Protein AF-A0A3C0GE06-F1 (afdb_monomer)

Mean predicted aligned error: 2.76 Å

Radius of gyration: 11.68 Å; Cα contacts (8 Å, |Δi|>4): 54; chains: 1; bounding box: 26×11×32 Å

Solvent-accessible surface area (backbone atoms only — not comparable to full-atom values): 2709 Å² total; per-residue (Å²): 102,48,78,44,71,61,47,65,42,70,58,91,93,44,75,38,31,82,38,68,70,46,78,45,58,71,95,62,89,84,82,76,82,81,62,92,83,56,48,104

Structure (mmCIF, N/CA/C/O backbone):
data_AF-A0A3C0GE06-F1
#
_entry.id   AF-A0A3C0GE06-F1
#
loop_
_atom_site.group_PDB
_atom_site.id
_atom_site.type_symbol
_atom_site.label_atom_id
_atom_site.label_alt_id
_atom_site.label_comp_id
_atom_site.label_asym_id
_atom_site.label_entity_id
_atom_site.label_seq_id
_atom_site.pdbx_PDB_ins_code
_atom_site.Cartn_x
_atom_site.Cartn_y
_atom_site.Cartn_z
_atom_site.occupancy
_atom_site.B_iso_or_equiv
_atom_site.auth_seq_id
_atom_site.auth_comp_id
_atom_site.auth_asym_id
_atom_site.auth_atom_id
_atom_site.pdbx_PDB_model_num
ATOM 1 N N . MET A 1 1 ? -12.163 4.166 9.853 1.00 92.19 1 MET A N 1
ATOM 2 C CA . MET A 1 1 ? -12.018 2.907 9.105 1.00 92.19 1 MET A CA 1
ATOM 3 C C . MET A 1 1 ? -11.682 3.274 7.676 1.00 92.19 1 MET A C 1
ATOM 5 O O . MET A 1 1 ? -12.393 4.096 7.109 1.00 92.19 1 MET A O 1
ATOM 9 N N . ILE A 1 2 ? -10.575 2.756 7.153 1.00 97.44 2 ILE A N 1
ATOM 10 C CA . ILE A 1 2 ? -1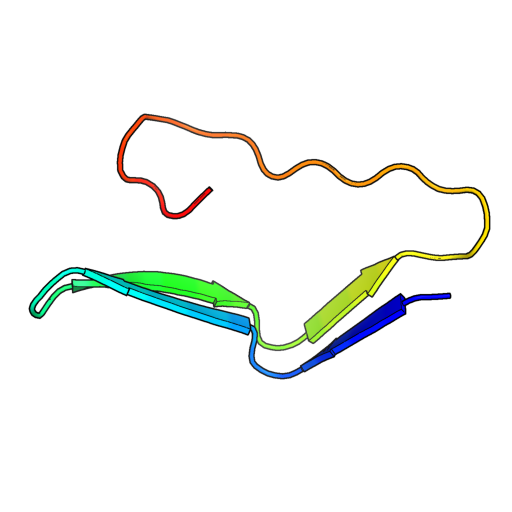0.153 2.942 5.760 1.00 97.44 2 ILE A CA 1
ATOM 11 C C . ILE A 1 2 ? -10.219 1.573 5.091 1.00 97.44 2 ILE A C 1
ATOM 13 O O . ILE A 1 2 ? -9.690 0.608 5.635 1.00 97.44 2 ILE A O 1
ATOM 17 N N . THR A 1 3 ? -10.852 1.499 3.927 1.00 97.50 3 THR A N 1
ATOM 18 C CA . THR A 1 3 ? -10.891 0.305 3.080 1.00 97.50 3 THR A CA 1
ATOM 19 C C . THR A 1 3 ? -10.299 0.652 1.724 1.00 97.50 3 THR A C 1
ATOM 21 O O . THR A 1 3 ? -10.602 1.701 1.152 1.00 97.50 3 THR A O 1
ATOM 24 N N . ILE A 1 4 ? -9.411 -0.201 1.228 1.00 97.50 4 ILE A N 1
ATOM 25 C CA . ILE A 1 4 ? -8.760 -0.050 -0.069 1.00 97.50 4 ILE A CA 1
ATOM 26 C C . ILE A 1 4 ? -8.922 -1.369 -0.808 1.00 97.50 4 ILE A C 1
ATOM 28 O O . ILE A 1 4 ? -8.510 -2.415 -0.313 1.00 97.50 4 ILE A O 1
ATOM 32 N N . GLU A 1 5 ? -9.507 -1.304 -1.994 1.00 98.12 5 GLU A N 1
ATOM 33 C CA . GLU A 1 5 ? -9.672 -2.449 -2.881 1.00 98.12 5 GLU A CA 1
ATOM 34 C C . GLU A 1 5 ? -8.698 -2.314 -4.053 1.00 98.12 5 GLU A C 1
ATOM 36 O O . GLU A 1 5 ? -8.518 -1.226 -4.607 1.00 98.12 5 GLU A O 1
ATOM 41 N N . ASN A 1 6 ? -8.076 -3.424 -4.436 1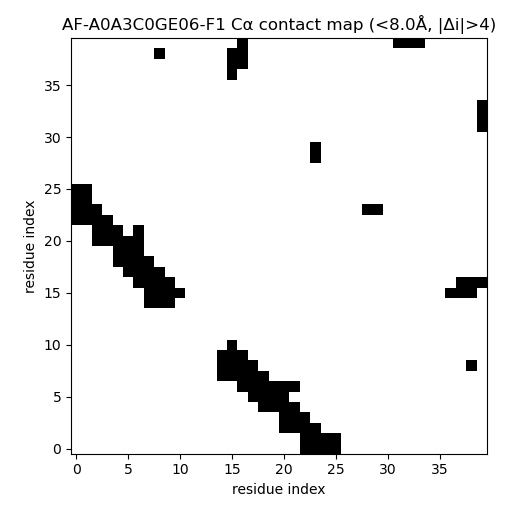.00 97.62 6 ASN A N 1
ATOM 42 C CA . ASN A 1 6 ? -7.181 -3.554 -5.585 1.00 97.62 6 ASN A CA 1
ATOM 43 C C . ASN A 1 6 ? -6.018 -2.540 -5.593 1.00 97.62 6 ASN A C 1
ATOM 45 O O . ASN A 1 6 ? -5.680 -1.948 -6.624 1.00 97.62 6 ASN A O 1
ATOM 49 N N . LEU A 1 7 ? -5.375 -2.348 -4.438 1.00 95.62 7 LEU A N 1
ATOM 50 C CA . LEU A 1 7 ? -4.184 -1.515 -4.306 1.00 95.62 7 LEU A CA 1
ATOM 51 C C . LEU A 1 7 ? -3.019 -2.140 -5.077 1.00 95.62 7 LEU A C 1
ATOM 53 O O . LEU A 1 7 ? -2.474 -3.176 -4.699 1.00 95.62 7 LEU A O 1
ATOM 57 N N . SER A 1 8 ? -2.590 -1.470 -6.141 1.00 95.25 8 SER A N 1
ATOM 58 C CA . SER A 1 8 ? -1.471 -1.918 -6.960 1.00 95.25 8 SER A CA 1
ATOM 59 C C . SER A 1 8 ? -0.464 -0.806 -7.223 1.00 95.25 8 SER A C 1
ATOM 61 O O . SER A 1 8 ? -0.790 0.383 -7.249 1.00 95.25 8 SER A O 1
ATOM 63 N N . LYS A 1 9 ? 0.795 -1.200 -7.424 1.00 93.19 9 LYS A N 1
ATOM 64 C CA . LYS A 1 9 ? 1.873 -0.300 -7.836 1.00 93.19 9 LYS A CA 1
ATOM 65 C C . LYS A 1 9 ? 2.730 -0.977 -8.889 1.00 93.19 9 LYS A C 1
ATOM 67 O O . LYS A 1 9 ? 3.186 -2.102 -8.698 1.00 93.19 9 LYS A O 1
ATOM 72 N N . ILE A 1 10 ? 2.970 -0.260 -9.982 1.00 94.38 10 ILE A N 1
ATOM 73 C CA . ILE A 1 10 ? 3.775 -0.718 -11.113 1.00 94.38 10 ILE A CA 1
ATOM 74 C C . ILE A 1 10 ? 4.900 0.293 -11.354 1.00 94.38 10 ILE A C 1
ATOM 76 O O . ILE A 1 10 ? 4.658 1.502 -11.379 1.00 94.38 10 ILE A O 1
ATOM 80 N N . TYR A 1 11 ? 6.123 -0.209 -11.526 1.00 92.06 11 TYR A N 1
ATOM 81 C CA . TYR A 1 11 ? 7.281 0.548 -12.000 1.00 92.06 11 TYR A CA 1
ATOM 82 C C . TYR A 1 11 ? 7.743 -0.038 -13.335 1.00 92.06 11 TYR A C 1
ATOM 84 O O . TYR A 1 11 ? 8.190 -1.182 -13.403 1.00 92.06 11 TYR A O 1
ATOM 92 N N . GLY A 1 12 ? 7.628 0.745 -14.410 1.00 92.25 12 GLY A N 1
ATOM 93 C CA . GLY A 1 12 ? 7.898 0.258 -15.763 1.00 92.25 12 GLY A CA 1
ATOM 94 C C . GLY A 1 12 ? 6.987 -0.920 -16.108 1.00 92.25 12 GLY A C 1
ATOM 95 O O . GLY A 1 12 ? 5.768 -0.783 -16.087 1.00 92.25 12 GLY A O 1
ATOM 96 N N . SER A 1 13 ? 7.581 -2.077 -16.398 1.00 94.00 13 SER A N 1
ATOM 97 C CA . SER A 1 13 ? 6.863 -3.327 -1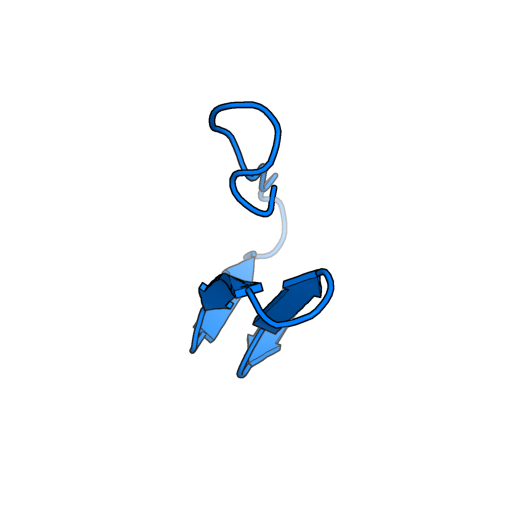6.672 1.00 94.00 13 SER A CA 1
ATOM 98 C C . SER A 1 13 ? 6.660 -4.220 -15.442 1.00 94.00 13 SER A C 1
ATOM 100 O O . SER A 1 13 ? 6.054 -5.281 -15.566 1.00 94.00 13 SER A O 1
ATOM 102 N N . GLN A 1 14 ? 7.183 -3.847 -14.270 1.00 92.06 14 GLN A N 1
ATOM 103 C CA . GLN A 1 14 ? 7.138 -4.682 -13.071 1.00 92.06 14 GLN A CA 1
ATOM 104 C C . GLN A 1 14 ? 6.054 -4.203 -12.104 1.00 92.06 14 GLN A C 1
ATOM 106 O O . GLN A 1 14 ? 6.097 -3.075 -11.609 1.00 92.06 14 GLN A O 1
ATOM 111 N N . GLN A 1 15 ? 5.114 -5.089 -11.773 1.00 93.69 15 GLN A N 1
ATOM 112 C CA . GLN A 1 15 ? 4.204 -4.890 -10.650 1.00 93.69 15 GLN A CA 1
ATOM 113 C C . GLN A 1 15 ? 4.943 -5.191 -9.343 1.00 93.69 15 GLN A C 1
ATOM 115 O O . GLN A 1 15 ? 5.408 -6.308 -9.126 1.00 93.69 15 GLN A O 1
ATOM 120 N N . VAL A 1 16 ? 5.080 -4.177 -8.492 1.00 93.75 16 VAL A N 1
ATOM 121 C CA . VAL A 1 16 ? 5.800 -4.274 -7.213 1.00 93.75 16 VAL A CA 1
ATOM 122 C C . VAL A 1 16 ? 4.866 -4.368 -6.012 1.00 93.75 16 VAL A C 1
ATOM 124 O O . VAL A 1 16 ? 5.294 -4.809 -4.956 1.00 93.75 16 VAL A O 1
ATOM 127 N N . LEU A 1 17 ? 3.601 -3.976 -6.166 1.00 94.06 17 LEU A N 1
ATOM 128 C CA . LEU A 1 17 ? 2.572 -4.128 -5.143 1.00 94.06 17 LEU A CA 1
ATOM 129 C C . LEU A 1 17 ? 1.291 -4.637 -5.798 1.00 94.06 17 LEU A C 1
ATOM 131 O O . LEU A 1 17 ? 0.877 -4.117 -6.840 1.00 94.06 17 LEU A O 1
ATOM 135 N N . ASN A 1 18 ? 0.677 -5.639 -5.178 1.00 95.00 18 ASN A N 1
ATOM 136 C CA . ASN A 1 18 ? -0.643 -6.136 -5.534 1.00 95.00 18 ASN A CA 1
ATOM 137 C C . ASN A 1 18 ? -1.362 -6.606 -4.267 1.00 95.00 18 ASN A C 1
ATOM 139 O O . ASN A 1 18 ? -1.046 -7.671 -3.738 1.00 95.00 18 ASN A O 1
ATOM 143 N N . ILE A 1 19 ? -2.283 -5.795 -3.760 1.00 95.44 19 ILE A N 1
ATOM 144 C CA . ILE A 1 19 ? -3.104 -6.098 -2.590 1.00 95.44 19 ILE A CA 1
ATOM 145 C C . ILE A 1 19 ? -4.564 -5.997 -3.021 1.00 95.44 19 ILE A C 1
ATOM 147 O O . ILE A 1 19 ? -5.050 -4.915 -3.337 1.00 95.44 19 ILE A O 1
ATOM 151 N N . GLU A 1 20 ? -5.264 -7.128 -3.025 1.00 97.44 20 GLU A N 1
ATOM 152 C CA . GLU A 1 20 ? -6.675 -7.184 -3.427 1.00 97.44 20 GLU A CA 1
ATOM 153 C C . GLU A 1 20 ? -7.574 -6.423 -2.452 1.00 97.44 20 GLU A C 1
ATOM 155 O O . GLU A 1 20 ? -8.449 -5.684 -2.883 1.00 97.44 20 GLU A O 1
ATOM 160 N N . ASN A 1 21 ? -7.337 -6.555 -1.144 1.00 97.50 21 ASN A N 1
ATOM 161 C CA . ASN A 1 21 ? -8.102 -5.867 -0.107 1.00 97.50 21 ASN A CA 1
ATOM 162 C C . ASN A 1 21 ? -7.191 -5.472 1.059 1.00 97.50 21 ASN A C 1
ATOM 164 O O . ASN A 1 21 ? -6.438 -6.300 1.576 1.00 97.50 21 ASN A O 1
ATOM 168 N N . LEU A 1 22 ? -7.279 -4.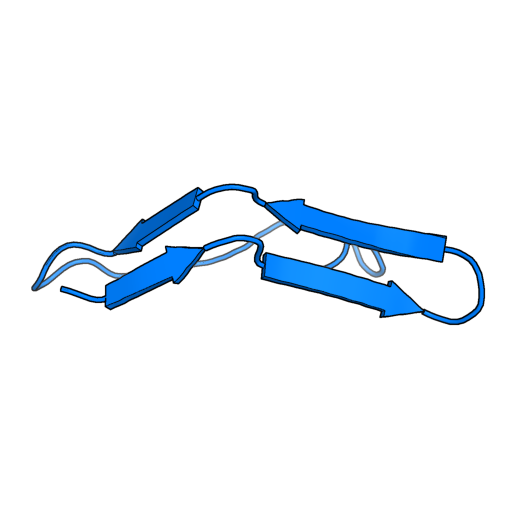213 1.488 1.00 96.62 22 LEU A N 1
ATOM 169 C CA . LEU A 1 22 ? -6.615 -3.686 2.676 1.00 96.62 22 LEU A CA 1
ATOM 170 C C . LEU A 1 22 ? -7.625 -2.921 3.527 1.00 96.62 22 LEU A C 1
ATOM 172 O O . LEU A 1 22 ? -8.211 -1.932 3.089 1.00 96.62 22 LEU A O 1
ATOM 176 N N . GLU A 1 23 ? -7.782 -3.356 4.770 1.00 97.31 23 GLU A N 1
ATOM 177 C CA . GLU A 1 23 ? -8.613 -2.693 5.764 1.00 97.31 23 GLU A CA 1
ATOM 178 C C . GLU A 1 23 ? -7.737 -2.150 6.894 1.00 97.31 23 GLU A C 1
ATOM 180 O O . GLU A 1 23 ? -6.882 -2.850 7.435 1.00 97.31 23 GLU A O 1
ATOM 185 N N . ILE A 1 24 ? -7.965 -0.889 7.256 1.00 97.31 24 ILE A N 1
ATOM 186 C CA . ILE A 1 24 ? -7.343 -0.234 8.403 1.00 97.31 24 ILE A CA 1
ATOM 187 C C . ILE A 1 24 ? -8.472 0.197 9.352 1.00 97.31 24 ILE A C 1
ATOM 189 O O . ILE A 1 24 ? -9.159 1.203 9.100 1.00 97.31 24 ILE A O 1
ATOM 193 N N . PRO A 1 25 ? -8.704 -0.555 10.444 1.00 97.44 25 PRO A N 1
ATOM 194 C CA . PRO A 1 25 ? -9.715 -0.222 11.438 1.00 97.44 25 PRO A CA 1
ATOM 195 C C . PRO A 1 25 ? -9.467 1.138 12.097 1.00 97.44 25 PRO A C 1
ATOM 197 O O . PRO A 1 25 ? -8.344 1.639 12.174 1.00 97.44 25 PR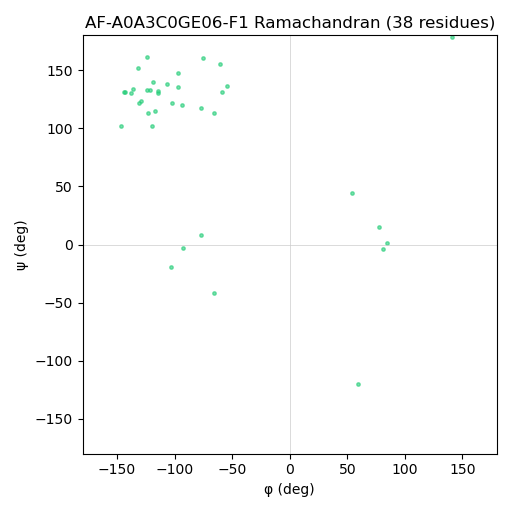O A O 1
ATOM 200 N N . THR A 1 26 ? -10.532 1.759 12.604 1.00 97.81 26 THR A N 1
ATOM 201 C CA . THR A 1 26 ? -10.415 3.026 13.339 1.00 97.81 26 THR A CA 1
ATOM 202 C C . THR A 1 26 ? -9.507 2.858 14.560 1.00 97.81 26 THR A C 1
ATOM 204 O O . THR A 1 26 ? -9.691 1.936 15.348 1.00 97.81 26 THR A O 1
ATOM 207 N N . GLY A 1 27 ? -8.550 3.773 14.730 1.00 97.38 27 GLY A N 1
ATOM 208 C CA . GLY A 1 27 ? -7.623 3.771 15.866 1.00 97.38 27 GLY A CA 1
ATOM 209 C C . GLY A 1 27 ? -6.397 2.871 15.697 1.00 97.38 27 GLY A C 1
ATOM 210 O O . GLY A 1 27 ? -5.574 2.823 16.606 1.00 97.38 27 GLY A O 1
ATOM 211 N N . GLN A 1 28 ? -6.244 2.189 14.557 1.00 96.81 28 GLN A N 1
ATOM 212 C CA . GLN A 1 28 ? -5.036 1.425 14.252 1.00 96.81 28 GLN A CA 1
ATOM 213 C C . GLN A 1 28 ? -4.061 2.204 13.369 1.00 96.81 28 GLN A C 1
ATOM 215 O O . GLN A 1 28 ? -4.456 2.977 12.496 1.00 96.81 28 GLN A O 1
ATOM 220 N N . SER A 1 29 ? -2.775 1.939 13.585 1.00 94.25 29 SER A N 1
ATOM 221 C CA . SER A 1 29 ? -1.693 2.367 12.703 1.00 94.25 29 SER A CA 1
ATOM 222 C C . SER A 1 29 ? -1.323 1.224 11.768 1.00 94.25 29 SER A C 1
ATOM 224 O O . SER A 1 29 ? -1.162 0.087 12.207 1.00 94.25 29 SER A O 1
ATOM 226 N N . PHE A 1 30 ? -1.145 1.539 10.490 1.00 94.69 30 PHE A N 1
ATOM 227 C CA . PHE A 1 30 ? -0.730 0.591 9.463 1.00 94.69 30 PHE A CA 1
ATOM 228 C C . PHE A 1 30 ? 0.606 1.028 8.858 1.00 94.69 30 PHE A C 1
ATOM 230 O O . PHE A 1 30 ? 0.819 2.216 8.614 1.00 94.69 30 PHE A O 1
ATOM 237 N N . GLY A 1 31 ? 1.496 0.068 8.605 1.00 93.69 31 GLY A N 1
ATOM 238 C CA . GLY A 1 31 ? 2.778 0.305 7.952 1.00 93.69 31 GLY A CA 1
ATOM 239 C C . GLY A 1 31 ? 3.147 -0.851 7.031 1.00 93.69 31 GLY A C 1
ATOM 240 O O . GLY A 1 31 ? 3.099 -2.011 7.436 1.00 93.69 31 GLY A O 1
ATOM 241 N N . LEU A 1 32 ? 3.543 -0.525 5.802 1.00 92.44 32 LEU A N 1
ATOM 242 C CA . LEU A 1 32 ? 4.041 -1.485 4.822 1.00 92.44 32 LEU A CA 1
ATOM 243 C C . LEU A 1 32 ? 5.577 -1.538 4.910 1.00 92.44 32 LEU A C 1
ATOM 245 O O . LEU A 1 32 ? 6.243 -0.517 4.745 1.00 92.44 32 LEU A O 1
ATOM 249 N N . VAL A 1 33 ? 6.150 -2.711 5.213 1.00 92.06 33 VAL A N 1
ATOM 250 C CA . VAL A 1 33 ? 7.596 -2.917 5.472 1.00 92.06 33 VAL A CA 1
ATOM 251 C C . VAL A 1 33 ? 8.209 -3.984 4.545 1.00 92.06 33 VAL A C 1
ATOM 253 O O . VAL A 1 33 ? 7.488 -4.759 3.931 1.00 92.06 33 VAL A O 1
ATOM 256 N N . GLY A 1 34 ? 9.543 -4.008 4.393 1.00 87.75 34 GLY A N 1
ATOM 257 C CA . GLY A 1 34 ? 10.243 -4.779 3.350 1.00 87.75 34 GLY A CA 1
ATOM 258 C C . GLY A 1 34 ? 11.447 -4.056 2.720 1.00 87.75 34 GLY A C 1
ATOM 259 O O . GLY A 1 34 ? 11.726 -2.899 3.028 1.00 87.75 34 GLY A O 1
ATOM 260 N N . ASN A 1 35 ? 12.144 -4.709 1.786 1.00 90.62 35 ASN A N 1
ATOM 261 C CA . ASN A 1 35 ? 13.363 -4.194 1.132 1.00 90.62 35 ASN A CA 1
ATOM 262 C C . ASN A 1 35 ? 13.087 -3.098 0.086 1.00 90.62 35 ASN A C 1
ATOM 264 O O . ASN A 1 35 ? 11.966 -2.963 -0.408 1.00 90.62 35 ASN A O 1
ATOM 268 N N . ASN A 1 36 ? 14.09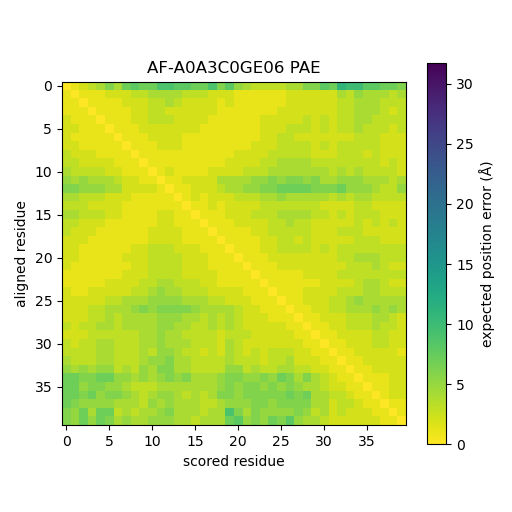4 -2.296 -0.271 1.00 89.00 36 ASN A N 1
ATOM 269 C CA . ASN A 1 36 ? 13.972 -1.279 -1.325 1.00 89.00 36 ASN A CA 1
ATOM 270 C C . ASN A 1 36 ? 13.483 -1.899 -2.644 1.00 89.00 36 ASN A C 1
ATOM 272 O O . ASN A 1 36 ? 13.928 -2.976 -3.027 1.00 89.00 36 ASN A O 1
ATOM 276 N N . GLY A 1 37 ? 12.540 -1.226 -3.310 1.00 84.50 37 G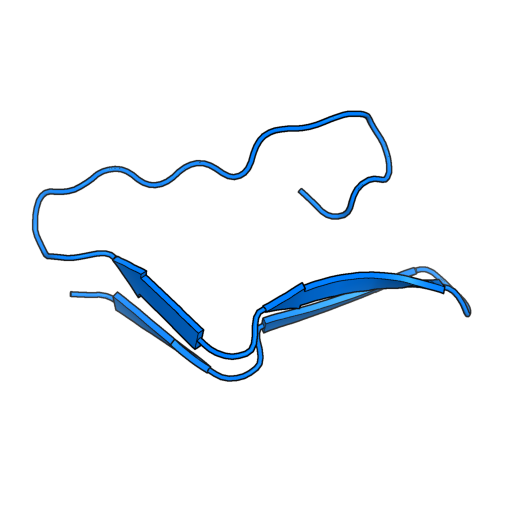LY A N 1
ATOM 277 C CA . GLY A 1 37 ? 11.927 -1.716 -4.551 1.00 84.50 37 GLY A CA 1
ATOM 278 C C . GLY A 1 37 ? 10.807 -2.750 -4.373 1.00 84.50 37 GLY A C 1
ATOM 279 O O . GLY A 1 37 ? 10.159 -3.086 -5.355 1.00 84.50 37 GLY A O 1
ATOM 280 N N . ALA A 1 38 ? 10.511 -3.207 -3.149 1.00 84.81 38 ALA A N 1
ATOM 281 C CA . ALA A 1 38 ? 9.470 -4.212 -2.884 1.00 84.81 38 ALA A CA 1
ATOM 282 C C . ALA A 1 38 ? 8.020 -3.682 -2.930 1.00 84.81 38 ALA A C 1
ATOM 284 O O . ALA A 1 38 ? 7.112 -4.384 -2.510 1.00 84.81 38 ALA A O 1
ATOM 285 N N . GLY A 1 39 ? 7.804 -2.435 -3.361 1.00 83.88 39 GLY A N 1
ATOM 286 C CA . GLY A 1 39 ? 6.458 -1.859 -3.457 1.00 83.88 39 GLY A CA 1
ATOM 287 C C . GLY A 1 39 ? 5.841 -1.391 -2.138 1.00 83.88 39 GLY A C 1
ATOM 288 O O . GLY A 1 39 ? 4.642 -1.140 -2.112 1.00 83.88 39 GLY A O 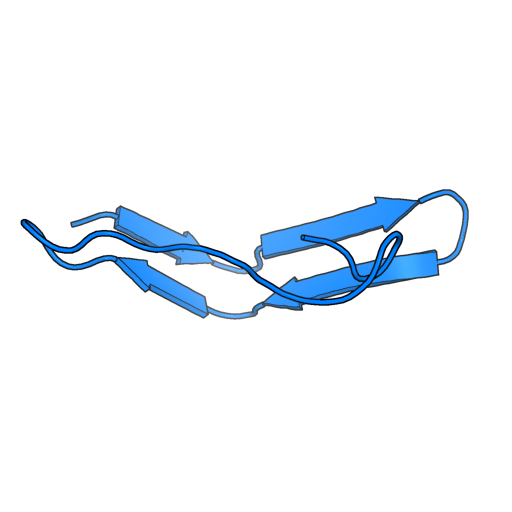1
ATOM 289 N N . LYS A 1 40 ? 6.653 -1.246 -1.080 1.00 87.56 40 L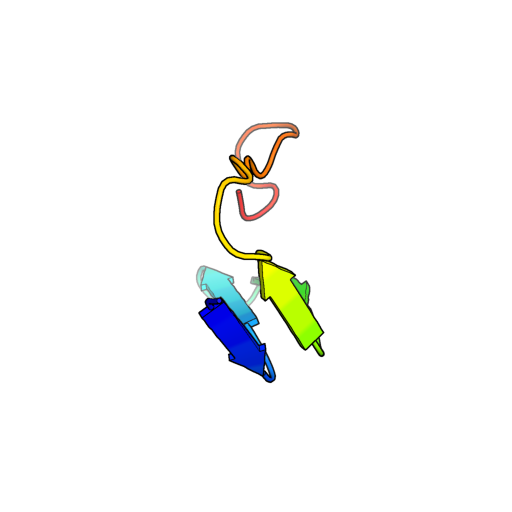YS A N 1
ATOM 290 C CA . LYS A 1 40 ? 6.300 -0.373 0.051 1.00 87.56 40 LYS A CA 1
ATOM 291 C C . LYS A 1 40 ? 6.006 1.048 -0.410 1.00 87.56 40 LYS A C 1
ATOM 293 O O . LYS A 1 40 ? 6.719 1.496 -1.340 1.00 87.56 40 LYS A O 1
#

Secondary structure (DSSP, 8-state):
-EEEEEEEEEETTEEEEEEEEEEE-TT-------STTS--

Foldseek 3Di:
DDKDAFDWDDDDPDTLDTDGIDDDDPPDDDDDDDDPSNRD

Sequence (40 aa):
MITIENLSKIYGSQQVLNIENLEIPTGQSFGLVGNNGAGK

pLDDT: mean 93.8, std 3.83, range [83.88, 98.12]